Protein AF-A0A317Z7L4-F1 (afdb_monomer)

Radius of gyration: 12.83 Å; Cα contacts (8 Å, |Δi|>4): 22; chains: 1; bounding box: 29×20×32 Å

Foldseek 3Di:
DVVLLVCVVVVHDLVVSCVVVVPPDSVVSCVVCVVVVVVCVVVVVVVVVVVVVVD

Organism: Staphylococcus pseudintermedius (NCBI:txid283734)

InterPro domains:
  IPR002104 Integrase, catalytic domain [PS51898] (1-46)
  IPR011010 DNA breaking-rejoining enzyme, catalytic core [SSF56349] (1-44)
  IPR013762 Integrase-like, catalytic domain superfamily [G3DSA:1.10.443.10] (1-51)

pLDDT: mean 80.2, std 6.38, range [58.94, 93.25]

Structure (mmCIF, N/CA/C/O backbone):
data_AF-A0A317Z7L4-F1
#
_entry.id   AF-A0A317Z7L4-F1
#
loop_
_atom_site.group_PDB
_atom_site.id
_atom_site.type_symbol
_atom_site.label_atom_id
_atom_site.label_alt_id
_atom_site.label_comp_id
_atom_site.label_asym_id
_atom_site.label_entity_id
_atom_site.label_seq_id
_atom_site.pdbx_PDB_ins_code
_atom_site.Cartn_x
_atom_site.Cartn_y
_atom_site.Cartn_z
_atom_site.occupancy
_atom_site.B_iso_or_equiv
_atom_site.auth_seq_id
_atom_site.auth_comp_id
_atom_site.auth_asym_id
_atom_site.auth_atom_id
_atom_site.pdbx_PDB_model_num
ATOM 1 N N . HIS A 1 1 ? 9.442 4.191 -10.758 1.00 69.62 1 HIS A N 1
ATOM 2 C CA . HIS A 1 1 ? 9.448 4.790 -9.408 1.00 69.62 1 HIS A CA 1
ATOM 3 C C . HIS A 1 1 ? 8.309 5.785 -9.211 1.00 69.62 1 HIS A C 1
ATOM 5 O O . HIS A 1 1 ? 7.395 5.442 -8.478 1.00 69.62 1 HIS A O 1
ATOM 11 N N . THR A 1 2 ? 8.236 6.900 -9.949 1.00 77.31 2 THR A N 1
ATOM 12 C CA . THR A 1 2 ? 7.150 7.904 -9.823 1.00 77.31 2 THR A CA 1
ATOM 13 C C . THR A 1 2 ? 5.732 7.329 -9.945 1.00 77.31 2 THR A C 1
ATOM 15 O O . THR A 1 2 ? 4.877 7.617 -9.116 1.00 77.31 2 THR A O 1
ATOM 18 N N . HIS A 1 3 ? 5.484 6.450 -10.926 1.00 81.06 3 HIS A N 1
ATOM 19 C CA . HIS A 1 3 ? 4.176 5.797 -11.088 1.00 81.06 3 HIS A CA 1
ATOM 20 C C . HIS A 1 3 ? 3.805 4.891 -9.900 1.00 81.06 3 HIS A C 1
ATOM 22 O O . HIS A 1 3 ? 2.644 4.811 -9.522 1.00 81.06 3 HIS A O 1
ATOM 28 N N . CYS A 1 4 ? 4.791 4.228 -9.289 1.00 78.38 4 CYS A N 1
ATOM 29 C CA . CYS A 1 4 ? 4.567 3.347 -8.146 1.00 78.38 4 CYS A CA 1
ATOM 30 C C . CYS A 1 4 ? 4.276 4.151 -6.881 1.00 78.38 4 CYS A C 1
ATOM 32 O O . CYS A 1 4 ? 3.318 3.836 -6.187 1.00 78.38 4 CYS A O 1
ATOM 34 N N . SER A 1 5 ? 5.046 5.213 -6.622 1.00 79.06 5 SER A N 1
ATOM 35 C CA . SER A 1 5 ? 4.788 6.131 -5.510 1.00 79.06 5 SER A CA 1
ATOM 36 C C . SER A 1 5 ? 3.393 6.748 -5.624 1.00 79.06 5 SER A C 1
ATOM 38 O O . SER A 1 5 ? 2.651 6.745 -4.652 1.00 79.06 5 SER A O 1
ATOM 40 N N . TYR A 1 6 ? 2.986 7.176 -6.825 1.00 83.75 6 TYR A N 1
ATOM 41 C CA . TYR A 1 6 ? 1.636 7.695 -7.065 1.00 83.75 6 TYR A CA 1
ATOM 42 C C . TYR A 1 6 ? 0.537 6.668 -6.746 1.00 83.75 6 TYR A C 1
ATOM 44 O O . TYR A 1 6 ? -0.440 6.994 -6.078 1.00 83.75 6 TYR A O 1
ATOM 52 N N . LEU A 1 7 ? 0.705 5.414 -7.181 1.00 83.50 7 LEU A N 1
ATOM 53 C CA . LEU A 1 7 ? -0.247 4.342 -6.879 1.00 83.50 7 LEU A CA 1
ATOM 54 C C . LEU A 1 7 ? -0.274 4.000 -5.379 1.00 83.50 7 LEU A C 1
ATOM 56 O O . LEU A 1 7 ? -1.359 3.806 -4.837 1.00 83.50 7 LEU A O 1
ATOM 60 N N . LEU A 1 8 ? 0.883 3.973 -4.705 1.00 80.62 8 LEU A N 1
ATOM 61 C CA . LEU A 1 8 ? 0.957 3.766 -3.253 1.00 80.62 8 LEU A CA 1
ATOM 62 C C . LEU A 1 8 ? 0.223 4.867 -2.489 1.00 80.62 8 LEU A C 1
ATOM 64 O O . LEU A 1 8 ? -0.605 4.564 -1.637 1.00 80.62 8 LEU A O 1
ATOM 68 N N . HIS A 1 9 ? 0.488 6.133 -2.824 1.00 81.44 9 HIS A N 1
ATOM 69 C CA . HIS A 1 9 ? -0.195 7.274 -2.214 1.00 81.44 9 HIS A CA 1
ATOM 70 C C . HIS A 1 9 ? -1.703 7.261 -2.482 1.00 81.44 9 HIS A C 1
ATOM 72 O O . HIS A 1 9 ? -2.479 7.719 -1.652 1.00 81.44 9 HIS A O 1
ATOM 78 N N . GLY A 1 10 ? -2.134 6.696 -3.613 1.00 82.62 10 GLY A N 1
ATOM 79 C CA . GLY A 1 10 ? -3.545 6.461 -3.919 1.00 82.62 10 GLY A CA 1
ATOM 80 C C . GLY A 1 10 ? -4.190 5.305 -3.142 1.00 82.62 10 GLY A C 1
ATOM 81 O O . GLY A 1 10 ? -5.329 4.953 -3.441 1.00 82.62 10 GLY A O 1
ATOM 82 N N . GLY A 1 11 ? -3.482 4.677 -2.196 1.00 80.56 11 GLY A N 1
ATOM 83 C CA . GLY A 1 11 ? -3.985 3.549 -1.406 1.00 80.56 11 GLY A CA 1
ATOM 84 C C . GLY A 1 11 ? -4.023 2.219 -2.165 1.00 80.56 11 GLY A C 1
ATOM 85 O O . GLY A 1 11 ? -4.685 1.273 -1.736 1.00 80.56 11 GLY A O 1
ATOM 86 N N . VAL A 1 12 ? -3.338 2.115 -3.308 1.00 83.75 12 VAL A N 1
ATOM 87 C CA . VAL A 1 12 ? -3.287 0.869 -4.078 1.00 83.75 12 VAL A CA 1
ATOM 88 C C . VAL A 1 12 ? -2.326 -0.108 -3.404 1.00 83.75 12 VAL A C 1
ATOM 90 O O . VAL A 1 12 ? -1.189 0.227 -3.078 1.00 83.75 12 VAL A O 1
ATOM 93 N N . SER A 1 13 ? -2.768 -1.356 -3.235 1.00 83.00 13 SER A N 1
ATOM 94 C CA . SER A 1 13 ? -1.969 -2.401 -2.589 1.00 83.00 13 SER A CA 1
ATOM 95 C C . SER A 1 13 ? -0.606 -2.597 -3.264 1.00 83.00 13 SER A C 1
ATOM 97 O O . SER A 1 13 ? -0.524 -2.850 -4.471 1.00 83.00 13 SER A O 1
ATOM 99 N N . ILE A 1 14 ? 0.460 -2.599 -2.456 1.00 81.50 14 ILE A N 1
ATOM 100 C CA . ILE A 1 14 ? 1.836 -2.913 -2.877 1.00 81.50 14 ILE A CA 1
ATOM 101 C C . ILE A 1 14 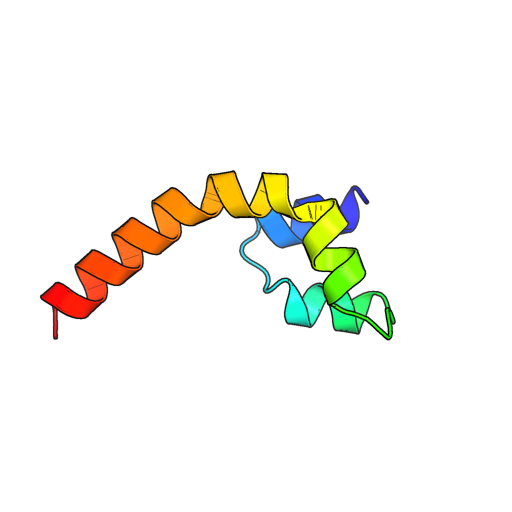? 1.920 -4.247 -3.635 1.00 81.50 14 ILE A C 1
ATOM 103 O O . ILE A 1 14 ? 2.686 -4.374 -4.588 1.00 81.50 14 ILE A O 1
ATOM 107 N N . TYR A 1 15 ? 1.080 -5.223 -3.271 1.00 81.94 15 TYR A N 1
ATOM 108 C CA . TYR A 1 15 ? 0.996 -6.521 -3.938 1.00 81.94 15 TYR A CA 1
ATOM 109 C C . TYR A 1 15 ? 0.495 -6.393 -5.378 1.00 81.94 15 TYR A C 1
ATOM 111 O O . TYR A 1 15 ? 1.072 -6.970 -6.302 1.00 81.94 15 TYR A O 1
ATOM 119 N N . TYR A 1 16 ? -0.554 -5.596 -5.584 1.00 83.94 16 TYR A N 1
ATOM 120 C CA . TYR A 1 16 ? -1.092 -5.331 -6.914 1.00 83.94 16 TYR A CA 1
ATOM 121 C C . TYR A 1 16 ? -0.090 -4.557 -7.774 1.00 83.94 16 TYR A C 1
ATOM 123 O O . TYR A 1 16 ? 0.114 -4.894 -8.940 1.00 83.94 16 TYR A O 1
ATOM 131 N N . ILE A 1 17 ? 0.585 -3.562 -7.194 1.00 83.62 17 ILE A N 1
ATOM 132 C CA . ILE A 1 17 ? 1.595 -2.775 -7.906 1.00 83.62 17 ILE A CA 1
ATOM 133 C C . ILE A 1 17 ? 2.797 -3.649 -8.286 1.00 83.62 17 ILE A C 1
ATOM 135 O O . ILE A 1 17 ? 3.257 -3.592 -9.424 1.00 83.62 17 ILE A O 1
ATOM 139 N N . SER A 1 18 ? 3.257 -4.510 -7.376 1.00 83.00 18 SER A N 1
ATOM 140 C CA . SER A 1 18 ? 4.328 -5.477 -7.638 1.00 83.00 18 SER A CA 1
ATOM 141 C C . SER A 1 18 ? 3.975 -6.414 -8.800 1.00 83.00 18 SER A C 1
ATOM 143 O O . SER A 1 18 ? 4.758 -6.535 -9.745 1.00 83.00 18 SER A O 1
ATOM 145 N N . LYS A 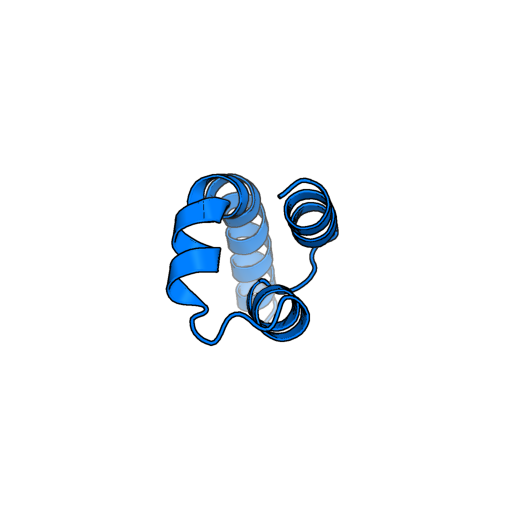1 19 ? 2.755 -6.976 -8.809 1.00 83.81 19 LYS A N 1
ATOM 146 C CA . LYS A 1 19 ? 2.257 -7.783 -9.936 1.00 83.81 19 LYS A CA 1
ATOM 147 C C . LYS A 1 19 ? 2.153 -6.992 -11.240 1.00 83.81 19 LYS A C 1
ATOM 149 O O . LYS A 1 19 ? 2.536 -7.505 -12.287 1.00 83.81 19 LYS A O 1
ATOM 154 N N . ARG A 1 20 ? 1.662 -5.750 -11.191 1.00 82.88 20 ARG A N 1
ATOM 155 C CA . ARG A 1 20 ? 1.510 -4.871 -12.365 1.00 82.88 20 ARG A CA 1
ATOM 156 C C . ARG A 1 20 ? 2.850 -4.515 -13.006 1.00 82.88 20 ARG A C 1
ATOM 158 O O . ARG A 1 20 ? 2.926 -4.400 -14.222 1.00 82.88 20 ARG A O 1
ATOM 165 N N . LEU A 1 21 ? 3.892 -4.342 -12.197 1.00 77.44 21 LEU A N 1
ATOM 166 C CA . LEU A 1 21 ? 5.250 -4.066 -12.667 1.00 77.44 21 LEU A CA 1
ATOM 167 C C . LEU A 1 21 ? 5.943 -5.311 -13.243 1.00 77.44 21 LEU A C 1
ATOM 169 O O . LEU A 1 21 ? 7.045 -5.197 -13.769 1.00 77.44 21 LEU A O 1
ATOM 173 N N . GLY A 1 22 ? 5.330 -6.495 -13.138 1.00 72.50 22 GLY A N 1
ATOM 174 C CA . GLY A 1 22 ? 5.939 -7.749 -13.579 1.00 72.50 22 GLY A CA 1
ATOM 175 C C . GLY A 1 22 ? 7.141 -8.164 -12.728 1.00 72.50 22 GLY A C 1
ATOM 176 O O . GLY A 1 22 ? 7.908 -9.036 -13.129 1.00 72.50 22 GLY A O 1
ATOM 177 N N . HIS A 1 23 ? 7.326 -7.551 -11.554 1.00 67.50 23 HIS A N 1
ATOM 178 C CA . HIS A 1 23 ? 8.379 -7.955 -10.638 1.00 67.50 23 HIS A CA 1
ATOM 179 C C . HIS A 1 23 ? 8.008 -9.328 -10.075 1.00 67.50 23 HIS A C 1
ATOM 181 O O . HIS A 1 23 ? 7.011 -9.473 -9.371 1.00 67.50 23 HIS A O 1
ATOM 187 N N . ALA A 1 24 ? 8.838 -10.335 -10.347 1.00 58.94 24 ALA A N 1
ATOM 188 C CA . ALA A 1 24 ? 8.689 -11.666 -9.759 1.00 58.94 24 ALA A CA 1
ATOM 189 C C . ALA A 1 24 ? 8.785 -11.639 -8.221 1.00 58.94 24 ALA A C 1
ATOM 191 O O . ALA A 1 24 ? 8.352 -12.579 -7.558 1.00 58.94 24 ALA A O 1
ATOM 192 N N . ASN A 1 25 ? 9.346 -10.564 -7.651 1.00 65.38 25 ASN A N 1
ATOM 193 C CA . ASN A 1 25 ? 9.598 -10.446 -6.228 1.00 65.38 25 ASN A CA 1
ATOM 194 C C . ASN A 1 25 ? 9.011 -9.159 -5.630 1.00 65.38 25 ASN A C 1
ATOM 196 O O . ASN A 1 25 ? 9.503 -8.052 -5.859 1.00 65.38 25 ASN A O 1
ATOM 200 N N . ILE A 1 26 ? 7.984 -9.333 -4.798 1.00 75.62 26 ILE A N 1
ATOM 201 C CA . ILE A 1 26 ? 7.374 -8.272 -3.989 1.00 75.62 26 ILE A CA 1
ATOM 202 C C . ILE A 1 26 ? 8.346 -7.680 -2.974 1.00 75.62 26 ILE A C 1
ATOM 204 O O . ILE A 1 26 ? 8.221 -6.511 -2.626 1.00 75.62 26 ILE A O 1
ATOM 208 N N . LYS A 1 27 ? 9.339 -8.460 -2.531 1.00 77.19 27 LYS A N 1
ATOM 209 C CA . LYS A 1 27 ? 10.298 -8.047 -1.507 1.00 77.19 27 LYS A CA 1
ATOM 210 C C . LYS A 1 27 ? 11.118 -6.844 -1.964 1.00 77.19 27 LYS A C 1
ATOM 212 O O . LYS A 1 27 ? 11.240 -5.886 -1.218 1.00 77.19 27 LYS A O 1
ATOM 217 N N . THR A 1 28 ? 11.555 -6.837 -3.223 1.00 76.81 28 THR A N 1
ATOM 218 C CA . THR A 1 28 ? 12.264 -5.696 -3.820 1.00 76.81 28 THR A CA 1
ATOM 219 C C . THR A 1 28 ? 11.378 -4.455 -3.883 1.00 76.81 28 THR A C 1
ATOM 221 O O . THR A 1 28 ? 11.829 -3.356 -3.589 1.00 76.81 28 THR A O 1
ATOM 224 N N . THR A 1 29 ? 10.100 -4.610 -4.240 1.00 78.81 29 THR A N 1
ATOM 225 C CA . THR A 1 29 ? 9.144 -3.495 -4.242 1.00 78.81 29 THR A CA 1
ATOM 226 C C . THR A 1 29 ? 8.922 -2.978 -2.815 1.00 78.81 29 THR A C 1
ATOM 228 O O . THR A 1 29 ? 8.945 -1.775 -2.591 1.00 78.81 29 THR A O 1
ATOM 231 N N . LEU A 1 30 ? 8.785 -3.870 -1.835 1.00 79.56 30 LEU A N 1
ATOM 232 C CA . LEU A 1 30 ? 8.608 -3.509 -0.432 1.00 79.56 30 LEU A CA 1
ATOM 233 C C . LEU A 1 30 ? 9.831 -2.774 0.132 1.00 79.56 30 LEU A C 1
ATOM 235 O O . LEU A 1 30 ? 9.661 -1.768 0.800 1.00 79.56 30 LEU A O 1
ATOM 239 N N . GLU A 1 31 ? 11.045 -3.239 -0.162 1.00 81.62 31 GLU A N 1
ATOM 240 C CA . GLU A 1 31 ? 12.293 -2.618 0.307 1.00 81.62 31 GLU A CA 1
ATOM 241 C C . GLU A 1 31 ? 12.519 -1.238 -0.324 1.00 81.62 31 GLU A C 1
ATOM 243 O O . GLU A 1 31 ? 12.970 -0.315 0.345 1.00 81.62 31 GLU A O 1
ATOM 248 N N . VAL A 1 32 ? 12.161 -1.061 -1.598 1.00 79.88 32 VAL A N 1
ATOM 249 C CA . VAL A 1 32 ? 12.304 0.233 -2.286 1.00 79.88 32 VAL A CA 1
ATOM 250 C C . VAL A 1 32 ? 11.286 1.259 -1.788 1.00 79.88 32 VAL A C 1
ATOM 252 O O . VAL A 1 32 ? 11.607 2.442 -1.725 1.00 79.88 32 VAL A O 1
ATOM 255 N N . TYR A 1 33 ? 10.069 0.832 -1.442 1.00 79.06 33 TYR A N 1
ATOM 256 C CA . TYR A 1 33 ? 8.982 1.730 -1.035 1.00 79.06 33 TYR A CA 1
ATOM 257 C C . TYR A 1 33 ? 8.624 1.622 0.457 1.00 79.06 33 TYR A C 1
ATOM 259 O O . TYR A 1 33 ? 7.572 2.110 0.858 1.0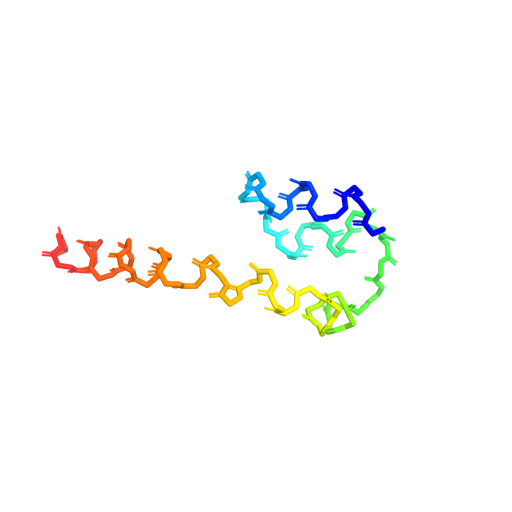0 79.06 33 TYR A O 1
ATOM 267 N N . SER A 1 34 ? 9.479 1.015 1.287 1.00 80.06 34 SER A N 1
ATOM 268 C CA . SER A 1 34 ? 9.222 0.814 2.722 1.00 80.06 34 SER A CA 1
ATOM 269 C C . SER A 1 34 ? 8.979 2.133 3.451 1.00 80.06 34 SER A C 1
ATOM 271 O O . SER A 1 34 ? 8.030 2.235 4.214 1.00 80.06 34 SER A O 1
ATOM 273 N N . HIS A 1 35 ? 9.760 3.162 3.124 1.00 80.75 35 HIS A N 1
ATOM 274 C CA . HIS A 1 35 ? 9.630 4.502 3.696 1.00 80.75 35 HIS A CA 1
ATOM 275 C C . HIS A 1 35 ? 8.247 5.128 3.440 1.00 80.75 35 HIS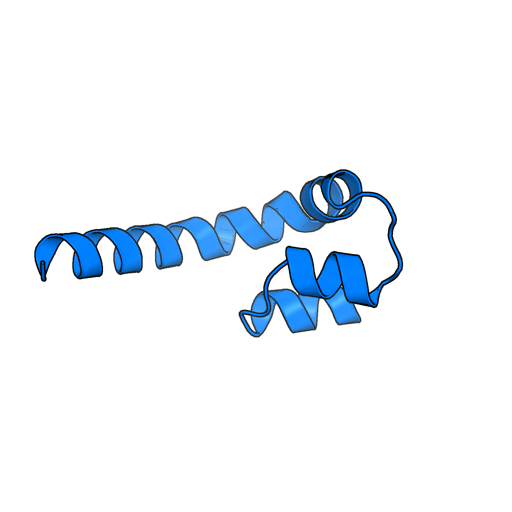 A C 1
ATOM 277 O O . HIS A 1 35 ? 7.666 5.721 4.339 1.00 80.75 35 HIS A O 1
ATOM 283 N N . LEU A 1 36 ? 7.673 4.927 2.247 1.00 75.62 36 LEU A N 1
ATOM 284 C CA . LEU A 1 36 ? 6.319 5.396 1.910 1.00 75.62 36 LEU A CA 1
ATOM 285 C C . LEU A 1 36 ? 5.230 4.604 2.653 1.00 75.62 36 LEU A C 1
ATOM 287 O O . LEU A 1 36 ? 4.140 5.110 2.926 1.00 75.62 36 LEU A O 1
ATOM 291 N N . LEU A 1 37 ? 5.509 3.335 2.964 1.00 76.00 37 LEU A N 1
ATOM 292 C CA . LEU A 1 37 ? 4.613 2.493 3.751 1.00 76.00 37 LEU A CA 1
ATOM 293 C C . LEU A 1 37 ? 4.647 2.864 5.236 1.00 76.00 37 LEU A C 1
ATOM 295 O O . LEU A 1 37 ? 3.617 2.777 5.891 1.00 76.00 37 LEU A O 1
ATOM 299 N N . GLU A 1 38 ? 5.790 3.299 5.767 1.00 78.62 38 GLU A N 1
ATOM 300 C CA . GLU A 1 38 ? 5.908 3.755 7.159 1.00 78.62 38 GLU A CA 1
ATOM 301 C C . GLU A 1 38 ? 5.030 4.983 7.434 1.00 78.62 38 GLU A C 1
ATOM 303 O O . GLU A 1 38 ? 4.343 5.028 8.455 1.00 78.62 38 GLU A O 1
ATOM 308 N N . GLU A 1 39 ? 4.973 5.935 6.498 1.00 73.50 39 GLU A N 1
ATOM 309 C CA . GLU A 1 39 ? 4.109 7.119 6.610 1.00 73.50 39 GLU A CA 1
ATOM 310 C C . GLU A 1 39 ? 2.625 6.733 6.680 1.00 73.50 39 GLU A C 1
ATOM 312 O O . GLU A 1 39 ? 1.878 7.215 7.532 1.00 73.50 39 GLU A O 1
ATOM 317 N N . THR A 1 40 ? 2.209 5.790 5.835 1.00 73.81 40 THR A N 1
ATOM 318 C CA . THR A 1 40 ? 0.822 5.302 5.792 1.00 73.8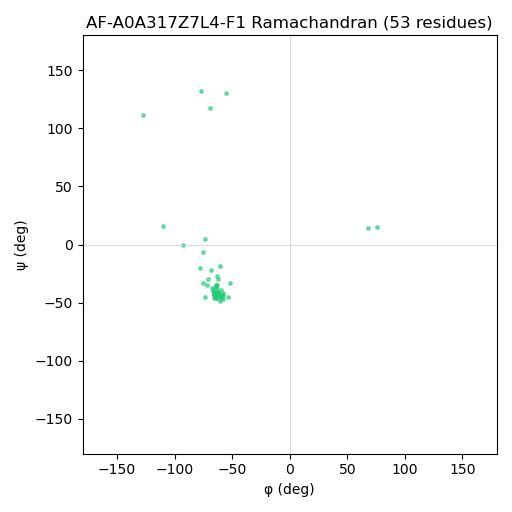1 40 THR A CA 1
ATOM 319 C C . THR A 1 40 ? 0.497 4.323 6.926 1.00 73.81 40 THR A C 1
ATOM 321 O O . THR A 1 40 ? -0.667 4.167 7.299 1.00 73.81 40 THR A O 1
ATOM 324 N N . GLN A 1 41 ? 1.501 3.701 7.551 1.00 79.12 41 GLN A N 1
ATOM 325 C CA . GLN A 1 41 ? 1.316 2.712 8.614 1.00 79.12 41 GLN A CA 1
ATOM 326 C C . GLN A 1 41 ? 0.640 3.301 9.856 1.00 79.12 41 GLN A C 1
ATOM 328 O O . GLN A 1 41 ? -0.140 2.612 10.516 1.00 79.12 41 GLN A O 1
ATOM 333 N N . VAL A 1 42 ? 0.917 4.564 10.187 1.00 80.19 42 VAL A N 1
ATOM 334 C CA . VAL A 1 42 ? 0.308 5.233 11.347 1.00 80.19 42 VAL A CA 1
ATOM 335 C C . VAL A 1 42 ? -1.200 5.402 11.142 1.00 80.19 42 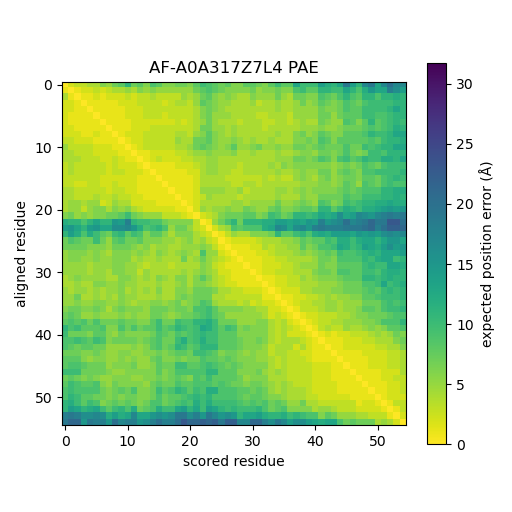VAL A C 1
ATOM 337 O O . VAL A 1 42 ? -1.986 5.098 12.044 1.00 80.19 42 VAL A O 1
ATOM 340 N N . GLU A 1 43 ? -1.611 5.816 9.943 1.00 81.50 43 GLU A N 1
ATOM 341 C CA . GLU A 1 43 ? -3.022 5.963 9.577 1.00 81.50 43 GLU A CA 1
ATOM 342 C C . GLU A 1 43 ? -3.737 4.608 9.546 1.00 81.50 43 GLU A C 1
ATOM 344 O O . GLU A 1 43 ? -4.809 4.450 10.135 1.00 81.50 43 GLU A O 1
ATOM 349 N N . GLU A 1 44 ? -3.122 3.602 8.921 1.00 83.25 44 GLU A N 1
ATOM 350 C CA . GLU A 1 44 ? -3.668 2.244 8.839 1.00 83.25 44 GLU A CA 1
ATOM 351 C C . GLU A 1 44 ? -3.789 1.592 10.221 1.00 83.25 44 GLU A C 1
ATOM 353 O O . GLU A 1 44 ? -4.791 0.935 10.524 1.00 83.25 44 GLU A O 1
ATOM 358 N N . LYS A 1 45 ? -2.820 1.832 11.113 1.00 84.50 45 LYS A N 1
ATOM 359 C CA . LYS A 1 45 ? -2.882 1.394 12.512 1.00 84.50 45 LYS A CA 1
ATOM 360 C C . LYS A 1 45 ? -4.087 2.003 13.219 1.00 84.50 45 LYS A C 1
ATOM 362 O O . LYS A 1 45 ? -4.820 1.280 13.895 1.00 84.50 45 LYS A O 1
ATOM 367 N N . GLN A 1 46 ? -4.323 3.304 13.054 1.00 86.69 46 GLN A N 1
ATOM 368 C CA . GLN A 1 46 ? -5.461 3.965 13.690 1.00 86.69 46 GLN A CA 1
ATOM 369 C C . GLN A 1 46 ? -6.798 3.458 13.135 1.00 86.69 46 GLN A C 1
ATOM 371 O O . GLN A 1 46 ? -7.708 3.170 13.916 1.00 86.69 46 GLN A O 1
ATOM 376 N N . LYS A 1 47 ? -6.908 3.277 11.811 1.00 86.19 47 LYS A N 1
ATOM 377 C CA . LYS A 1 47 ? -8.087 2.662 11.174 1.00 86.19 47 LYS A CA 1
ATOM 378 C C . LYS A 1 47 ? -8.339 1.252 11.705 1.00 86.19 47 LYS A C 1
ATOM 380 O O . LYS A 1 47 ? -9.472 0.930 12.049 1.00 86.19 47 LYS A O 1
ATOM 385 N N . THR A 1 48 ? -7.2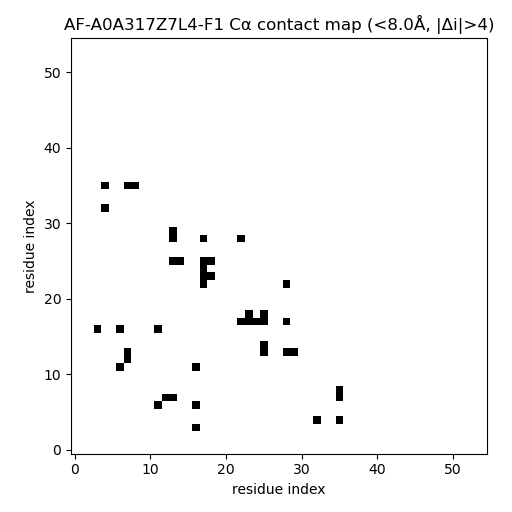87 0.446 11.839 1.00 88.00 48 THR A N 1
ATOM 386 C CA . THR A 1 48 ? -7.369 -0.928 12.355 1.00 88.00 48 THR A CA 1
ATOM 387 C C . THR A 1 48 ? -7.856 -0.955 13.801 1.00 88.00 48 THR A C 1
ATOM 389 O O . THR A 1 48 ? -8.770 -1.707 14.127 1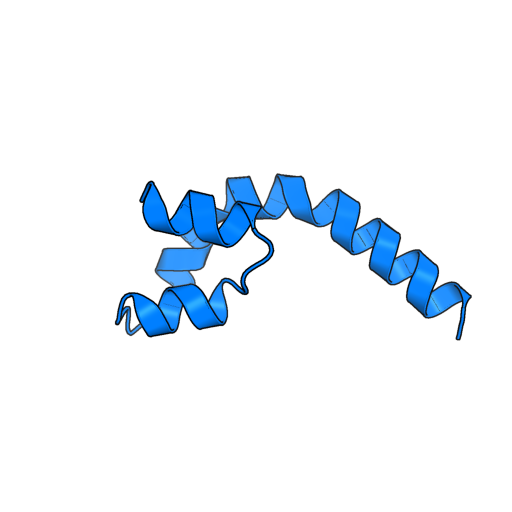.00 88.00 48 THR A O 1
ATOM 392 N N . ILE A 1 49 ? -7.304 -0.098 14.667 1.00 91.88 49 ILE A N 1
ATOM 393 C CA . ILE A 1 49 ? -7.746 0.017 16.065 1.00 91.88 49 ILE A CA 1
ATOM 394 C C . ILE A 1 49 ? -9.226 0.407 16.131 1.00 91.88 49 ILE A C 1
ATOM 396 O O . ILE A 1 49 ? -9.970 -0.162 16.926 1.00 91.88 49 ILE A O 1
ATOM 400 N N . ASN A 1 50 ? -9.661 1.356 15.301 1.00 90.94 50 ASN A N 1
ATOM 401 C CA . ASN A 1 50 ? -11.055 1.792 15.266 1.00 90.94 50 ASN A CA 1
ATOM 402 C C . ASN A 1 50 ? -11.990 0.677 14.777 1.00 90.94 50 ASN A C 1
ATOM 404 O O . ASN A 1 50 ? -13.059 0.493 15.350 1.00 90.94 50 ASN A O 1
ATOM 408 N N . LEU A 1 51 ? -11.573 -0.089 13.764 1.00 91.31 51 LEU A N 1
ATOM 409 C CA . LEU A 1 51 ? -12.340 -1.213 13.231 1.00 91.31 51 LEU A CA 1
ATOM 410 C C . LEU A 1 51 ? -12.505 -2.325 14.276 1.00 91.31 51 LEU A C 1
ATOM 412 O O . LEU A 1 51 ? -13.617 -2.791 14.492 1.00 91.31 51 LEU A O 1
ATOM 416 N N . ILE A 1 52 ? -11.421 -2.696 14.968 1.00 93.25 52 ILE A N 1
ATOM 417 C CA . ILE A 1 52 ? -11.447 -3.720 16.027 1.00 93.25 52 ILE A CA 1
ATOM 418 C C . ILE A 1 52 ? -12.280 -3.258 17.226 1.00 93.25 52 ILE A C 1
ATOM 420 O O . ILE A 1 52 ? -12.991 -4.058 17.814 1.00 93.25 52 ILE A O 1
ATOM 424 N N . LYS A 1 53 ? -12.222 -1.973 17.595 1.00 87.94 53 LYS A N 1
ATOM 425 C CA . LYS A 1 53 ? -13.058 -1.418 18.675 1.00 87.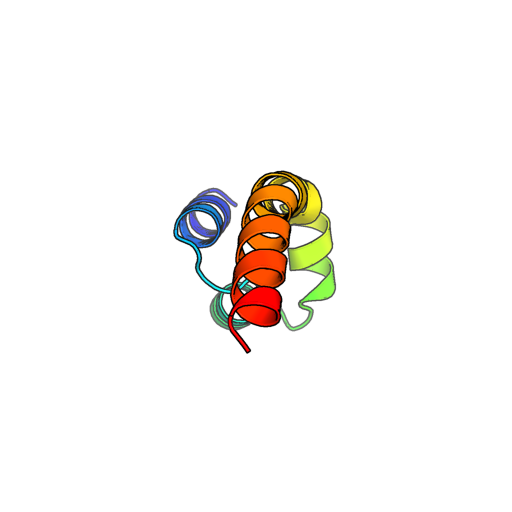94 53 LYS A CA 1
ATOM 426 C C . LYS A 1 53 ? -14.548 -1.365 18.332 1.00 87.94 53 LYS A C 1
ATOM 428 O O . LYS A 1 53 ? -15.359 -1.246 19.242 1.00 87.94 53 LYS A O 1
ATOM 433 N N . SER A 1 54 ? -14.882 -1.364 17.044 1.00 84.00 54 SER A N 1
ATOM 434 C CA . SER A 1 54 ? -16.258 -1.355 16.543 1.00 84.00 54 SER A CA 1
ATOM 435 C C . SER A 1 54 ? -16.809 -2.764 16.287 1.00 84.00 54 SER A C 1
ATOM 437 O O . SER A 1 54 ? -17.945 -2.880 15.820 1.00 84.00 54 SER A O 1
ATOM 439 N N . MET A 1 55 ? -16.005 -3.800 16.537 1.00 68.25 55 MET A N 1
ATOM 440 C CA . MET A 1 55 ? -16.408 -5.205 16.529 1.00 68.25 55 MET A CA 1
ATOM 441 C C . MET A 1 55 ? -16.959 -5.593 17.900 1.00 68.25 55 MET A C 1
ATOM 443 O O . MET A 1 55 ? -17.968 -6.331 17.916 1.00 68.25 55 MET A O 1
#

Secondary structure (DSSP, 8-state):
-HHHHHHHHTT--HHHHHHHTT-S-HHHHHHHSHHHHHHHHHHHHHHHHHHHHT-

Nearest PDB structures (foldseek):
  6en0-assembly1_B  TM=6.932E-01  e=9.505E-01  Enterococcus faecalis
  6en1-assembly1_A  TM=6.469E-01  e=8.230E-01  Enterococcus faecalis
  3crx-assembly1_A  TM=7.034E-01  e=2.255E+00  Punavirus P1
  5jjv-assembly1_A-2  TM=6.602E-01  e=2.604E+00  Helicobacter pylori 26695
  1gjt-assembly1_A  TM=4.202E-01  e=9.518E+00  Streptococcus sp. 'group G'

Solvent-accessible surface area (backbone atoms only — not comparable to full-atom values): 3279 Å² total; per-residue (Å²): 106,73,70,54,53,52,40,47,75,70,69,46,54,67,67,59,52,24,56,74,70,65,47,94,50,53,63,62,52,45,67,75,43,41,73,66,48,56,67,48,43,58,57,52,49,52,51,49,54,52,52,62,73,73,106

Mean predicted aligned error: 6.15 Å

Sequence (55 aa):
HTHCSYLLHGGVSIYYISKRLGHANIKTTLEVYSHLLEETQVEEKQKTINLIKSM